Protein AF-A0A7V9EZW5-F1 (afdb_monomer_lite)

Structure (mmCIF, N/CA/C/O backbone):
data_AF-A0A7V9EZW5-F1
#
_entry.id   AF-A0A7V9EZW5-F1
#
loop_
_atom_site.group_PDB
_atom_site.id
_atom_site.type_symbol
_atom_site.label_atom_id
_atom_site.label_alt_id
_atom_site.label_comp_id
_atom_site.label_asym_id
_atom_site.label_entity_id
_atom_site.label_seq_id
_atom_site.pdbx_PDB_ins_code
_atom_site.Cartn_x
_atom_site.Cartn_y
_atom_site.Cartn_z
_atom_site.occupancy
_atom_site.B_iso_or_equiv
_atom_site.auth_seq_id
_atom_site.auth_comp_id
_atom_site.auth_asym_id
_atom_site.auth_atom_id
_atom_site.pdbx_PDB_model_num
ATOM 1 N N . ALA A 1 1 ? 21.621 -0.560 -4.794 1.00 52.91 1 ALA A N 1
ATOM 2 C CA . ALA A 1 1 ? 20.247 -0.843 -4.327 1.00 52.91 1 ALA A CA 1
ATOM 3 C C . ALA A 1 1 ? 19.842 -2.208 -4.901 1.00 52.91 1 ALA A C 1
ATOM 5 O O . ALA A 1 1 ? 19.793 -2.325 -6.116 1.00 52.91 1 ALA A O 1
ATOM 6 N N . SER A 1 2 ? 20.022 -3.288 -4.129 1.00 54.25 2 SER A N 1
ATOM 7 C CA . SER A 1 2 ? 19.000 -4.043 -3.358 1.00 54.25 2 SER A CA 1
ATOM 8 C C . SER A 1 2 ? 18.082 -4.907 -4.242 1.00 54.25 2 SER A C 1
ATOM 10 O O . SER A 1 2 ? 17.796 -4.536 -5.373 1.00 54.25 2 SER A O 1
ATOM 12 N N . GLN A 1 3 ? 17.707 -6.092 -3.750 1.00 74.56 3 GLN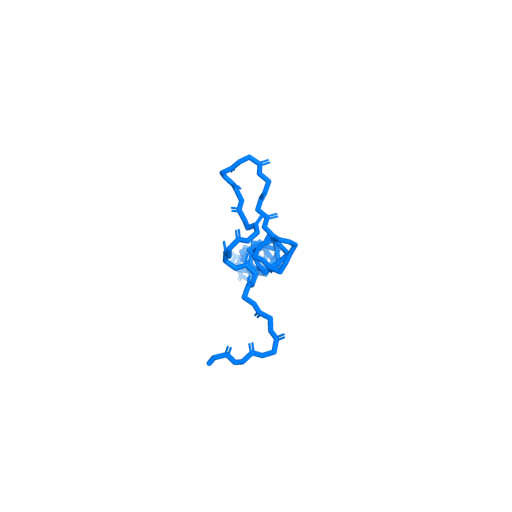 A N 1
ATOM 13 C CA . GLN A 1 3 ? 17.476 -7.311 -4.538 1.00 74.56 3 GLN A CA 1
ATOM 14 C C . GLN A 1 3 ? 16.413 -7.255 -5.650 1.00 74.56 3 GLN A C 1
ATOM 16 O O . GLN A 1 3 ? 16.592 -8.001 -6.597 1.00 74.56 3 GLN A O 1
ATOM 21 N N . PHE A 1 4 ? 15.405 -6.377 -5.648 1.00 82.38 4 PHE A N 1
ATOM 22 C CA . PHE A 1 4 ? 14.619 -6.012 -6.846 1.00 82.38 4 PHE A CA 1
ATOM 23 C C . PHE A 1 4 ? 13.951 -4.642 -6.624 1.00 82.38 4 PHE A C 1
ATOM 25 O O . PHE A 1 4 ? 13.531 -4.360 -5.506 1.00 82.38 4 PHE A O 1
ATOM 32 N N . HIS A 1 5 ? 13.812 -3.825 -7.682 1.00 90.12 5 HIS A N 1
ATOM 33 C CA . HIS A 1 5 ? 13.106 -2.524 -7.662 1.00 90.12 5 HIS A CA 1
ATOM 34 C C . HIS A 1 5 ? 11.699 -2.661 -8.265 1.00 90.12 5 HIS A C 1
ATOM 36 O O . HIS A 1 5 ? 11.546 -2.533 -9.489 1.00 90.12 5 HIS A O 1
ATOM 42 N N . PRO A 1 6 ? 10.663 -2.993 -7.468 1.00 89.12 6 PRO A N 1
ATOM 43 C CA . PRO A 1 6 ? 9.290 -3.121 -7.962 1.00 89.12 6 PRO A CA 1
ATOM 44 C C . PRO A 1 6 ? 8.735 -1.810 -8.542 1.00 89.12 6 PRO A C 1
ATOM 46 O O . PRO A 1 6 ? 7.856 -1.846 -9.407 1.00 89.12 6 PRO A O 1
ATOM 49 N N . GLU A 1 7 ? 9.284 -0.664 -8.138 1.00 92.81 7 GLU A N 1
ATOM 50 C CA . GLU A 1 7 ? 8.940 0.678 -8.611 1.00 92.81 7 GLU A CA 1
ATOM 51 C C . GLU A 1 7 ? 9.085 0.787 -10.129 1.00 92.81 7 GLU A C 1
ATOM 53 O O . GLU A 1 7 ? 8.188 1.279 -10.810 1.00 92.81 7 GLU A O 1
ATOM 58 N N . PHE A 1 8 ? 10.167 0.245 -10.690 1.00 92.88 8 PHE A N 1
ATOM 59 C CA . PHE A 1 8 ? 10.457 0.379 -12.120 1.00 92.88 8 PHE A CA 1
ATOM 60 C C . PHE A 1 8 ? 9.512 -0.433 -13.016 1.00 92.88 8 PHE A C 1
ATOM 62 O O . PHE A 1 8 ? 9.351 -0.118 -14.200 1.00 92.88 8 PHE A O 1
ATOM 69 N N . LYS A 1 9 ? 8.850 -1.457 -12.466 1.00 88.94 9 LYS A N 1
ATOM 70 C CA . LYS A 1 9 ? 7.872 -2.294 -13.184 1.00 88.94 9 LYS A CA 1
ATOM 71 C C . LYS A 1 9 ? 6.422 -1.866 -12.944 1.00 88.94 9 LYS A C 1
ATOM 73 O O 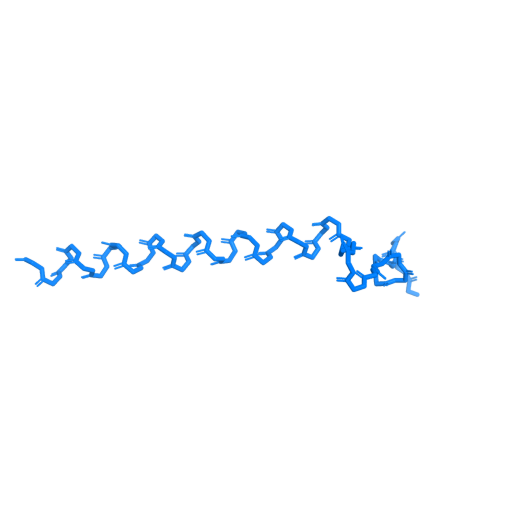. LYS A 1 9 ? 5.540 -2.306 -13.678 1.00 88.94 9 LYS A O 1
ATOM 78 N N .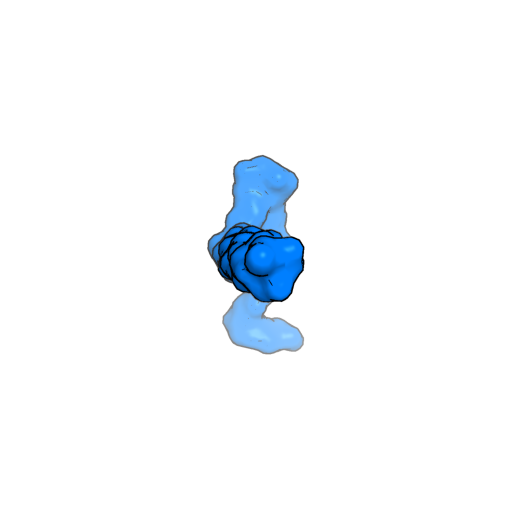 SER A 1 10 ? 6.172 -1.002 -11.963 1.00 94.88 10 SER A N 1
ATOM 79 C CA . SER A 1 10 ? 4.842 -0.462 -11.684 1.00 94.88 10 SER A CA 1
ATOM 80 C C . SER A 1 10 ? 4.391 0.501 -12.791 1.00 94.88 10 SER A C 1
ATOM 82 O O . SER A 1 10 ? 5.196 1.242 -13.362 1.00 94.88 10 SER A O 1
ATOM 84 N N . ARG A 1 11 ? 3.101 0.488 -13.135 1.00 96.00 11 ARG A N 1
ATOM 85 C CA . ARG A 1 11 ? 2.476 1.399 -14.110 1.00 96.00 11 ARG A CA 1
ATOM 86 C C . ARG A 1 11 ? 1.146 1.915 -13.551 1.00 96.00 11 ARG A C 1
ATOM 88 O O . ARG A 1 11 ? 0.531 1.193 -12.770 1.00 96.00 11 ARG A O 1
ATOM 95 N N . PRO A 1 12 ? 0.646 3.087 -13.985 1.00 95.19 12 PRO A N 1
ATOM 96 C CA . PRO A 1 12 ? -0.591 3.664 -13.447 1.00 95.19 12 PRO A CA 1
ATOM 97 C C . PRO A 1 12 ? -1.798 2.712 -13.462 1.00 95.19 12 PRO A C 1
ATOM 99 O O . PRO A 1 12 ? -2.521 2.619 -12.479 1.00 95.19 12 PRO A O 1
ATOM 102 N N . THR A 1 13 ? -1.982 1.949 -14.545 1.00 96.94 13 THR A N 1
ATOM 103 C CA . THR A 1 13 ? -3.082 0.973 -14.688 1.00 96.94 13 THR A CA 1
ATOM 104 C C . THR A 1 13 ? -2.700 -0.454 -14.287 1.00 96.94 13 THR A C 1
ATOM 106 O O . THR A 1 13 ? -3.526 -1.362 -14.344 1.00 96.94 13 THR A O 1
ATOM 109 N N . ARG A 1 14 ? -1.440 -0.681 -13.900 1.00 95.62 14 ARG A N 1
ATOM 110 C CA . ARG A 1 14 ? -0.913 -1.994 -13.510 1.00 95.62 14 ARG A CA 1
ATOM 111 C C . ARG A 1 14 ? 0.127 -1.824 -12.399 1.00 95.62 14 ARG A C 1
ATOM 113 O O . ARG A 1 14 ? 1.330 -1.918 -12.670 1.00 95.62 14 ARG A O 1
ATOM 120 N N . PRO A 1 15 ? -0.312 -1.524 -11.166 1.00 95.75 15 PRO A N 1
ATOM 121 C CA . PRO A 1 15 ? 0.595 -1.408 -10.036 1.00 95.75 15 PRO A CA 1
ATOM 122 C C . PRO A 1 15 ? 1.285 -2.747 -9.767 1.00 95.75 15 PRO A C 1
ATOM 124 O O . PRO A 1 15 ? 0.688 -3.813 -9.943 1.00 95.75 15 PRO A O 1
ATOM 127 N N . ALA A 1 16 ? 2.547 -2.695 -9.338 1.00 95.81 16 ALA A N 1
ATOM 128 C CA . ALA A 1 16 ? 3.268 -3.899 -8.936 1.00 95.81 16 ALA A CA 1
ATOM 129 C C . ALA A 1 16 ? 2.504 -4.630 -7.808 1.00 95.81 16 ALA A C 1
ATOM 131 O O . ALA A 1 16 ? 1.974 -3.955 -6.917 1.00 95.81 16 ALA A O 1
ATOM 132 N N . PRO A 1 17 ? 2.469 -5.982 -7.800 1.00 94.69 17 PRO A N 1
ATOM 133 C CA . PRO A 1 17 ? 1.697 -6.746 -6.818 1.00 94.69 17 PRO A CA 1
ATOM 134 C C . PRO A 1 17 ? 1.985 -6.344 -5.371 1.00 94.69 17 PRO A C 1
ATOM 136 O O . PRO A 1 17 ? 1.052 -6.137 -4.608 1.00 94.69 17 PRO A O 1
ATOM 139 N N . LEU A 1 18 ? 3.257 -6.119 -5.023 1.00 93.25 18 LEU A N 1
ATOM 140 C CA . LEU A 1 18 ? 3.651 -5.684 -3.681 1.00 93.25 18 LEU A CA 1
ATOM 141 C C . LEU A 1 18 ? 2.878 -4.442 -3.208 1.00 93.25 18 LEU A C 1
ATOM 143 O O . LEU A 1 18 ? 2.353 -4.428 -2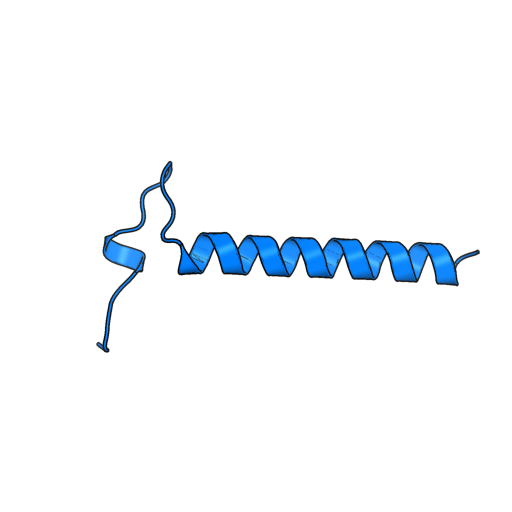.099 1.00 93.25 18 LEU A O 1
ATOM 147 N N . PHE A 1 19 ? 2.778 -3.412 -4.051 1.00 94.56 19 PHE A N 1
ATOM 148 C CA . PHE A 1 19 ? 2.096 -2.169 -3.688 1.00 94.56 19 PHE A CA 1
ATOM 149 C C . PHE A 1 19 ? 0.581 -2.343 -3.639 1.00 94.56 19 PHE A C 1
ATOM 151 O O . PHE A 1 19 ? -0.063 -1.845 -2.717 1.00 94.56 19 PHE A O 1
ATOM 158 N N . ARG A 1 20 ? 0.013 -3.070 -4.609 1.00 95.94 20 ARG A N 1
ATOM 159 C CA . ARG A 1 20 ? -1.429 -3.333 -4.660 1.00 95.94 20 ARG A CA 1
ATOM 160 C C . ARG A 1 20 ? -1.898 -4.081 -3.412 1.00 95.94 20 ARG A C 1
ATOM 162 O O . ARG A 1 20 ? -2.847 -3.642 -2.769 1.00 95.94 20 ARG A O 1
ATOM 169 N N . GLU A 1 21 ? -1.226 -5.177 -3.069 1.00 97.31 21 GLU A N 1
ATOM 170 C CA . GLU A 1 21 ? -1.621 -6.021 -1.938 1.00 97.31 21 GLU A CA 1
ATOM 171 C C . GLU A 1 21 ? -1.399 -5.319 -0.596 1.00 97.31 21 GLU A C 1
ATOM 173 O O . GLU A 1 21 ? -2.226 -5.438 0.306 1.00 97.31 21 GLU A O 1
ATOM 178 N N . PHE A 1 22 ? -0.337 -4.516 -0.469 1.00 96.50 22 PHE A N 1
ATOM 179 C CA . PHE A 1 22 ? -0.113 -3.719 0.736 1.00 96.50 22 PHE A CA 1
ATOM 180 C C . PHE A 1 22 ? -1.281 -2.760 1.018 1.00 96.50 22 PHE A C 1
ATOM 182 O O . PHE A 1 22 ? -1.815 -2.735 2.129 1.00 96.50 22 PHE A O 1
ATOM 189 N N . VAL A 1 23 ? -1.717 -1.998 0.008 1.00 97.44 23 VAL A N 1
ATOM 190 C CA . VAL A 1 23 ? -2.847 -1.065 0.154 1.00 97.44 23 VAL A CA 1
ATOM 191 C C . VAL A 1 23 ? -4.156 -1.817 0.412 1.00 97.44 23 VAL A C 1
ATOM 193 O O . VAL A 1 23 ? -4.948 -1.381 1.249 1.00 97.44 23 VAL A O 1
ATOM 196 N N . ALA A 1 24 ? -4.377 -2.956 -0.251 1.00 98.06 24 ALA A N 1
ATOM 197 C CA . ALA A 1 24 ? -5.554 -3.793 -0.020 1.00 98.06 24 ALA A CA 1
ATOM 198 C C . ALA A 1 24 ? -5.639 -4.264 1.443 1.00 98.06 24 ALA A C 1
ATOM 200 O O . ALA A 1 24 ? -6.652 -4.029 2.104 1.00 98.06 24 ALA A O 1
ATOM 201 N N . ALA A 1 25 ? -4.547 -4.812 1.984 1.00 98.12 25 ALA A N 1
ATOM 202 C CA . ALA A 1 25 ? -4.475 -5.253 3.376 1.00 98.12 25 ALA A CA 1
ATOM 203 C C . ALA A 1 25 ? -4.680 -4.096 4.373 1.00 98.12 25 ALA A C 1
ATOM 205 O O . ALA A 1 25 ? -5.363 -4.251 5.390 1.00 98.12 25 ALA A O 1
ATOM 206 N N . ALA A 1 26 ? -4.134 -2.910 4.081 1.00 98.25 26 ALA A N 1
ATOM 207 C CA . ALA A 1 26 ? -4.363 -1.718 4.895 1.00 98.25 26 ALA A CA 1
ATOM 208 C C . ALA A 1 26 ? -5.847 -1.305 4.903 1.00 98.25 26 ALA A C 1
ATOM 210 O O . ALA A 1 26 ? -6.397 -0.987 5.962 1.00 98.25 26 ALA A O 1
ATOM 211 N N . ALA A 1 27 ? -6.516 -1.364 3.749 1.00 97.94 27 ALA A N 1
ATOM 212 C CA . ALA A 1 27 ? -7.940 -1.068 3.631 1.00 97.94 27 ALA A CA 1
ATOM 213 C C . ALA A 1 27 ? -8.813 -2.095 4.376 1.00 97.94 27 ALA A C 1
ATOM 215 O O . ALA A 1 27 ? -9.754 -1.706 5.073 1.00 97.94 27 ALA A O 1
ATOM 216 N N . ASP A 1 28 ? -8.484 -3.387 4.294 1.00 98.12 28 ASP A N 1
ATOM 217 C CA . ASP A 1 28 ? -9.156 -4.445 5.063 1.00 98.12 28 ASP A CA 1
ATOM 218 C C . ASP A 1 28 ? -9.024 -4.223 6.569 1.00 98.12 28 ASP A C 1
ATOM 220 O O . ASP A 1 28 ? -10.002 -4.322 7.323 1.00 98.12 28 ASP A O 1
ATOM 224 N N . ARG A 1 29 ? -7.826 -3.843 7.018 1.00 97.19 29 ARG A N 1
ATOM 225 C CA . ARG A 1 29 ? -7.577 -3.510 8.420 1.00 97.19 29 ARG A CA 1
ATOM 226 C C . ARG A 1 29 ? -8.387 -2.296 8.871 1.00 97.19 29 ARG A C 1
ATOM 228 O O . ARG A 1 29 ? -8.962 -2.333 9.959 1.00 97.19 29 ARG A O 1
ATOM 235 N N . ALA A 1 30 ? -8.458 -1.244 8.058 1.00 97.00 30 ALA A N 1
ATOM 236 C CA . ALA A 1 30 ? -9.240 -0.050 8.370 1.00 97.00 30 ALA A CA 1
ATOM 237 C C . ALA A 1 30 ? -10.739 -0.368 8.512 1.00 97.00 30 ALA A C 1
ATOM 239 O O . ALA A 1 30 ? -11.356 0.025 9.503 1.00 97.00 30 ALA A O 1
ATOM 240 N N . ARG A 1 31 ? -11.307 -1.151 7.583 1.00 96.38 31 ARG A N 1
ATOM 241 C CA . ARG A 1 31 ? -12.705 -1.616 7.657 1.00 96.38 31 ARG A CA 1
ATOM 242 C C . ARG A 1 31 ? -12.975 -2.443 8.908 1.00 96.38 31 ARG A C 1
ATOM 244 O O . ARG A 1 31 ? -13.961 -2.205 9.601 1.00 96.38 31 ARG A O 1
ATOM 251 N N . SER A 1 32 ? -12.079 -3.379 9.216 1.00 95.56 32 SER A N 1
ATOM 252 C CA . SER A 1 32 ? -12.193 -4.233 10.402 1.00 95.56 32 SER A CA 1
ATOM 253 C C . SER A 1 32 ? -12.224 -3.403 11.685 1.00 95.56 32 SER A C 1
ATOM 255 O O . SER A 1 32 ? -13.057 -3.646 12.554 1.00 95.56 32 SER A O 1
ATOM 257 N N . ARG A 1 33 ? -11.374 -2.372 11.785 1.00 93.19 33 ARG A N 1
ATOM 258 C CA . ARG A 1 33 ? -11.382 -1.444 12.922 1.00 93.19 33 ARG A CA 1
ATOM 259 C C . ARG A 1 33 ? -12.674 -0.641 13.007 1.00 93.19 33 ARG A C 1
ATOM 261 O O . ARG A 1 33 ? -13.273 -0.611 14.071 1.00 93.19 33 ARG A O 1
ATOM 268 N N . ALA A 1 34 ? -13.133 -0.046 11.907 1.00 89.62 34 ALA A N 1
ATOM 269 C CA . ALA A 1 34 ? -14.385 0.713 11.903 1.00 89.62 34 ALA A CA 1
ATOM 270 C C . ALA A 1 34 ? -15.587 -0.144 12.351 1.00 89.62 34 ALA A C 1
ATOM 272 O O . ALA A 1 34 ? -16.442 0.324 13.099 1.00 89.62 34 ALA A O 1
ATOM 273 N N . GLY A 1 35 ? -15.624 -1.419 11.949 1.00 85.12 35 GLY A N 1
ATOM 274 C CA . GLY A 1 35 ? -16.638 -2.369 12.409 1.00 85.12 35 GLY A CA 1
ATOM 275 C C . GLY A 1 35 ? -16.555 -2.688 13.906 1.00 85.12 35 GLY A C 1
ATOM 276 O O . GLY A 1 35 ? -17.590 -2.888 14.538 1.00 85.12 35 GLY A O 1
ATOM 277 N N . VAL A 1 36 ?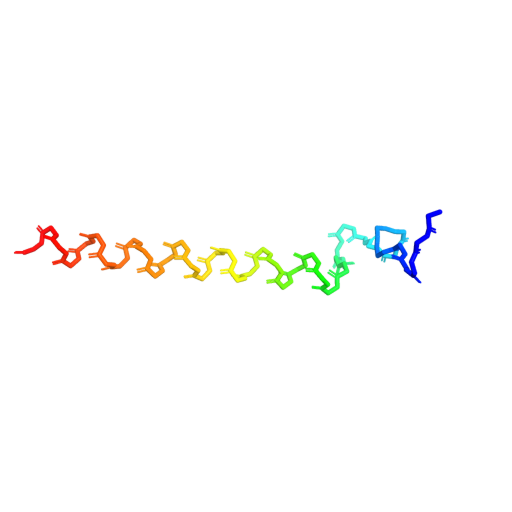 -15.351 -2.717 14.485 1.00 82.44 36 VAL A N 1
ATOM 278 C CA . VAL A 1 36 ? -15.149 -2.865 15.936 1.00 82.44 36 VAL A CA 1
ATOM 279 C C . VAL A 1 36 ? -15.628 -1.621 16.685 1.00 82.44 36 VAL A C 1
ATOM 281 O O . VAL A 1 36 ? -16.392 -1.763 17.634 1.00 82.44 36 VAL A O 1
ATOM 284 N N . GLU A 1 37 ? -15.261 -0.421 16.230 1.00 80.38 37 GLU A N 1
ATOM 285 C CA . GLU A 1 37 ? -15.691 0.843 16.854 1.00 80.38 37 GLU A CA 1
ATOM 286 C C . GLU A 1 37 ? -17.222 0.984 16.850 1.00 80.38 37 GLU A C 1
ATOM 288 O O . GLU A 1 37 ? -17.824 1.290 17.876 1.00 80.38 37 GLU A O 1
ATOM 293 N N . LEU A 1 38 ? -17.884 0.667 15.729 1.00 82.62 38 LEU A N 1
ATOM 294 C CA . LEU A 1 38 ? -19.350 0.684 15.643 1.00 82.62 38 LEU A CA 1
ATOM 295 C C . LEU A 1 38 ? -20.013 -0.300 16.619 1.00 82.62 38 LEU A C 1
ATOM 297 O O . LEU A 1 38 ? -21.107 -0.032 1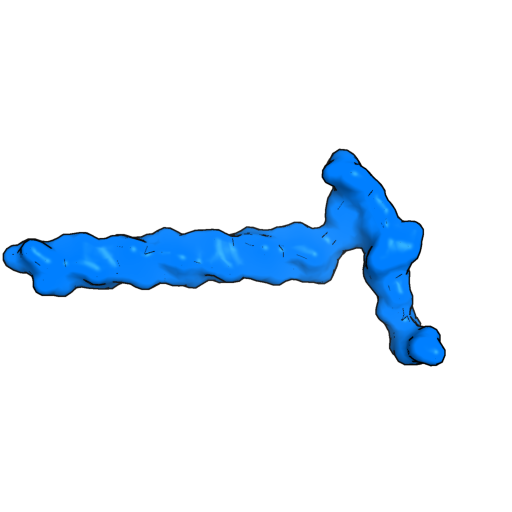7.108 1.00 82.62 38 LEU A O 1
ATOM 301 N N . ARG A 1 39 ? -19.388 -1.455 16.871 1.00 75.50 39 ARG A N 1
ATOM 302 C CA . ARG A 1 39 ? -19.896 -2.443 17.834 1.00 75.50 39 ARG A CA 1
ATOM 303 C C . ARG A 1 39 ? -19.681 -1.999 19.275 1.00 75.50 39 ARG A C 1
ATOM 305 O O . ARG A 1 39 ? -20.541 -2.274 20.092 1.00 75.50 39 ARG A O 1
ATOM 312 N N . ALA A 1 40 ? -18.563 -1.340 19.572 1.00 72.06 40 ALA A N 1
ATOM 313 C CA . ALA A 1 40 ? -18.273 -0.809 20.902 1.00 72.06 40 ALA A CA 1
ATOM 314 C C . ALA A 1 40 ? -19.153 0.403 21.265 1.00 72.06 40 ALA A C 1
ATOM 316 O O . ALA A 1 40 ? -19.393 0.652 22.439 1.00 72.06 40 ALA A O 1
ATOM 317 N N . ALA A 1 41 ? -19.628 1.149 20.264 1.00 71.38 41 ALA A N 1
ATOM 318 C CA . ALA A 1 41 ? -20.529 2.289 20.435 1.00 71.38 41 ALA A CA 1
ATOM 319 C C . ALA A 1 41 ? -22.023 1.914 20.568 1.00 71.38 41 ALA A C 1
ATOM 321 O O . ALA A 1 41 ? -22.861 2.811 20.669 1.00 71.38 41 ALA A O 1
ATOM 322 N N . ARG A 1 42 ? -22.365 0.621 20.512 1.00 66.88 42 ARG A N 1
ATOM 323 C CA . ARG A 1 42 ? -23.720 0.084 20.714 1.00 66.88 42 ARG A CA 1
ATOM 324 C C . ARG A 1 42 ? -23.841 -0.526 22.099 1.00 66.88 42 ARG A C 1
ATOM 326 O O . ARG A 1 42 ? -24.935 -0.373 22.678 1.00 66.88 42 ARG A O 1
#

Radius of gyration: 15.92 Å; chains: 1; bounding box: 44×11×36 Å

Sequence (42 aa):
ASQFHPEFKSRPTRPAPLFREFVAAAADRARSRAGVELRAAR

Foldseek 3Di:
DDDDDQVVVADPVRGRPVVVVVVVVVVVVVVVVVVVVVVVVD

Secondary structure (DSSP, 8-state):
--S--GGGG-BTTB--HHHHHHHHHHHHHHHHHHHHHHHHT-

pLDDT: mean 88.9, std 11.49, range [52.91, 98.25]